Protein AF-L8JEQ3-F1 (afdb_monomer)

Solvent-accessible surface area (backbone atoms only — not comparable to full-atom values): 4705 Å² total; per-residue (Å²): 130,71,70,84,57,67,69,86,65,92,86,63,89,47,75,43,73,71,48,55,74,50,93,82,81,78,46,47,55,48,68,61,36,28,71,52,44,52,61,51,49,47,55,52,48,73,75,40,87,56,69,64,65,44,76,44,70,44,90,76,47,70,71,52,52,52,50,64,53,52,37,75,76,113

Sequence (74 aa):
MESFLDQTDEEGLYINFVSATDTYYGIPAPKGMADKMNPWLTSILAERNKASGILVLDYTTSSVADAIIAINLR

Structure (mmCIF, N/CA/C/O backbone):
data_AF-L8JEQ3-F1
#
_entry.id   AF-L8JEQ3-F1
#
loop_
_atom_site.group_PDB
_atom_site.id
_atom_site.type_symbol
_atom_site.label_atom_id
_atom_site.label_alt_id
_atom_site.label_comp_id
_atom_site.label_asym_id
_atom_site.label_entity_id
_atom_site.label_seq_id
_atom_site.pdbx_PDB_ins_code
_atom_site.Cartn_x
_atom_site.Cartn_y
_atom_site.Cartn_z
_atom_site.occupancy
_atom_site.B_iso_or_equiv
_atom_site.auth_seq_id
_atom_site.auth_comp_id
_atom_site.auth_asym_id
_atom_site.auth_atom_id
_atom_site.pdbx_PDB_model_num
ATOM 1 N N . MET A 1 1 ? -11.989 6.287 -8.168 1.00 51.03 1 MET A N 1
ATOM 2 C CA . MET A 1 1 ? -10.863 5.587 -7.514 1.00 51.03 1 MET A CA 1
ATOM 3 C C . MET A 1 1 ? -10.930 5.659 -5.988 1.00 51.03 1 MET A C 1
ATOM 5 O O . MET A 1 1 ? -10.182 4.939 -5.363 1.00 51.03 1 MET A O 1
ATOM 9 N N . GLU A 1 2 ? -11.826 6.445 -5.372 1.00 53.31 2 GLU A N 1
ATOM 10 C CA . GLU A 1 2 ? -11.955 6.524 -3.901 1.00 53.31 2 GLU A CA 1
ATOM 11 C C . GLU A 1 2 ? -12.738 5.375 -3.243 1.00 53.31 2 GLU A C 1
ATOM 13 O O . GLU A 1 2 ? -12.648 5.186 -2.034 1.00 53.31 2 GLU A O 1
ATOM 18 N N . SER A 1 3 ? -13.494 4.587 -4.017 1.00 60.53 3 SER A N 1
ATOM 19 C CA . SER A 1 3 ? -14.379 3.556 -3.458 1.00 60.53 3 SER A CA 1
ATOM 20 C C . SER A 1 3 ? -13.647 2.346 -2.869 1.00 60.53 3 SER A C 1
ATOM 22 O O . SER A 1 3 ? -14.258 1.584 -2.138 1.00 60.53 3 SER A O 1
ATOM 24 N N . PHE A 1 4 ? -12.359 2.141 -3.173 1.00 67.12 4 PHE A N 1
ATOM 25 C CA . PHE A 1 4 ? -11.619 0.958 -2.701 1.00 67.12 4 PHE A CA 1
ATOM 26 C C . PHE A 1 4 ? -11.246 1.019 -1.208 1.00 67.12 4 PHE A C 1
ATOM 28 O O . PHE A 1 4 ? -11.009 -0.011 -0.588 1.00 67.12 4 PHE A O 1
ATOM 35 N N . LEU A 1 5 ? -11.218 2.221 -0.621 1.00 70.31 5 LEU A N 1
ATOM 36 C CA . LEU A 1 5 ? -10.938 2.432 0.807 1.00 70.31 5 LEU A CA 1
ATOM 37 C C . LEU A 1 5 ? -12.192 2.781 1.606 1.00 70.31 5 LEU A C 1
ATOM 39 O O . LEU A 1 5 ? -12.086 3.160 2.769 1.00 70.31 5 LEU A O 1
ATOM 43 N N . ASP A 1 6 ? -13.373 2.739 0.990 1.00 71.12 6 ASP A N 1
ATOM 44 C CA . ASP A 1 6 ? -14.629 3.000 1.691 1.00 71.12 6 ASP A CA 1
ATOM 45 C C . ASP A 1 6 ? -15.209 1.684 2.209 1.00 71.12 6 ASP A C 1
ATOM 47 O O . ASP A 1 6 ? -16.154 1.121 1.666 1.00 71.12 6 ASP A O 1
ATOM 51 N N . GLN A 1 7 ? -14.541 1.154 3.231 1.00 71.62 7 GLN A N 1
ATOM 52 C CA . GLN A 1 7 ? -14.921 -0.07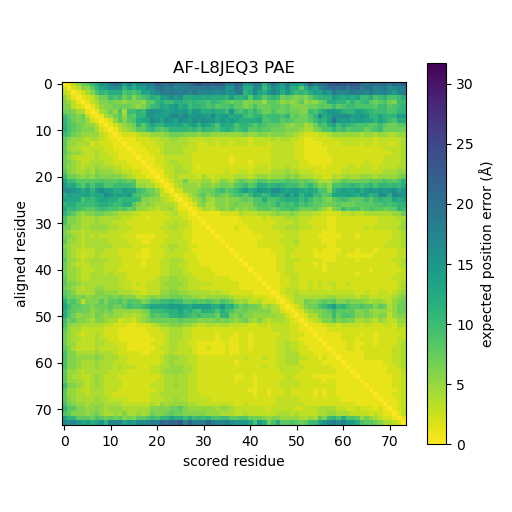4 3.919 1.00 71.62 7 GLN A CA 1
ATOM 53 C C . GLN A 1 7 ? -15.859 0.305 5.059 1.00 71.62 7 GLN A C 1
ATOM 55 O O . GLN A 1 7 ? -15.486 1.074 5.947 1.00 71.62 7 GLN A O 1
ATOM 60 N N . THR A 1 8 ? -17.101 -0.165 4.986 1.00 66.12 8 THR A N 1
ATOM 61 C CA . THR A 1 8 ? -18.170 0.245 5.909 1.00 66.12 8 THR A CA 1
ATOM 62 C C . THR A 1 8 ? -18.678 -0.879 6.798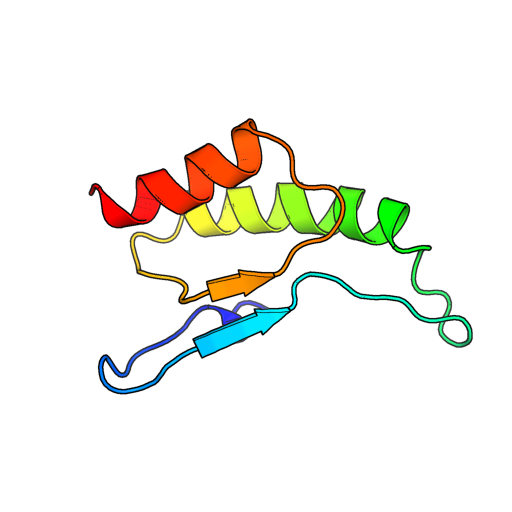 1.00 66.12 8 THR A C 1
ATOM 64 O O . THR A 1 8 ? -19.456 -0.591 7.703 1.00 66.12 8 THR A O 1
ATOM 67 N N . ASP A 1 9 ? -18.284 -2.132 6.546 1.00 72.06 9 ASP A N 1
ATOM 68 C CA . ASP A 1 9 ? -18.521 -3.225 7.490 1.00 72.06 9 ASP A CA 1
ATOM 69 C C . ASP A 1 9 ? -17.257 -3.504 8.317 1.00 72.06 9 ASP A C 1
ATOM 71 O O . ASP A 1 9 ? -16.133 -3.356 7.838 1.00 72.06 9 ASP A O 1
ATOM 75 N N . GLU A 1 10 ? -17.453 -3.849 9.588 1.00 75.25 10 GLU A N 1
ATOM 76 C CA . GLU A 1 10 ? -16.372 -4.210 10.518 1.00 75.25 10 GLU A CA 1
ATOM 77 C C . GLU A 1 10 ? -16.133 -5.730 10.563 1.00 75.25 10 GLU A C 1
ATOM 79 O O . GLU A 1 10 ? -15.217 -6.205 11.232 1.00 75.25 10 GLU A O 1
ATOM 84 N N . GLU A 1 11 ? -16.957 -6.507 9.855 1.00 83.38 11 GLU A N 1
ATOM 85 C CA . GLU A 1 11 ? -16.921 -7.975 9.857 1.00 83.38 11 GLU A CA 1
ATOM 86 C C . GLU A 1 11 ? -16.109 -8.548 8.681 1.00 83.38 11 GLU A C 1
ATOM 88 O O . GLU A 1 11 ? -15.744 -9.728 8.683 1.00 83.38 11 GLU A O 1
ATOM 93 N N . GLY A 1 12 ? -15.798 -7.724 7.680 1.00 83.50 12 GLY A N 1
ATOM 94 C CA . GLY A 1 12 ? -15.029 -8.090 6.503 1.00 83.50 12 GLY A CA 1
ATOM 95 C C . GLY A 1 12 ? -13.521 -7.940 6.691 1.00 83.50 12 GLY A C 1
ATOM 96 O O . GLY A 1 12 ? -13.015 -6.925 7.171 1.00 83.50 12 GLY A O 1
ATOM 97 N N . LEU A 1 13 ? -12.766 -8.938 6.219 1.00 87.38 13 LEU A N 1
ATOM 98 C CA . LEU A 1 13 ? -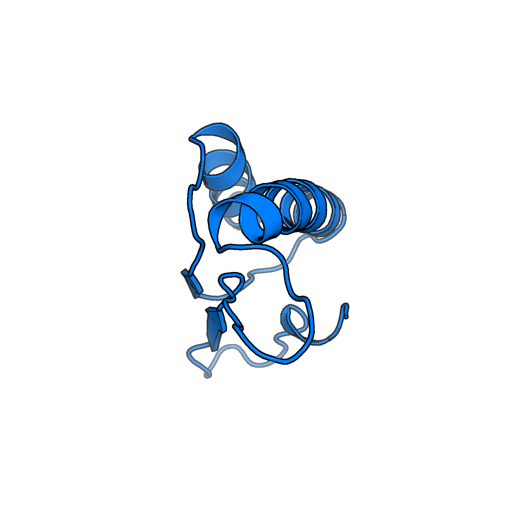11.334 -8.773 5.982 1.00 87.38 13 LEU A CA 1
ATOM 99 C C . LEU A 1 13 ? -11.114 -8.180 4.590 1.00 87.38 13 LEU A C 1
ATOM 101 O O . LEU A 1 13 ? -11.228 -8.875 3.579 1.00 87.38 13 LEU A O 1
ATOM 105 N N . TYR A 1 14 ? -10.732 -6.910 4.546 1.00 88.44 14 TYR A N 1
ATOM 106 C CA . TYR A 1 14 ? -10.424 -6.224 3.299 1.00 88.44 14 TYR A CA 1
ATOM 107 C C . TYR A 1 14 ? -8.930 -6.280 2.997 1.00 88.44 14 TYR A C 1
ATOM 109 O O . TYR A 1 14 ? -8.102 -5.852 3.803 1.00 88.44 14 TYR A O 1
ATOM 117 N N . ILE A 1 15 ? -8.590 -6.789 1.814 1.00 91.81 15 ILE A N 1
ATOM 118 C CA . ILE A 1 15 ? -7.220 -6.841 1.301 1.00 91.81 15 ILE A CA 1
ATOM 119 C C . ILE A 1 15 ? -7.179 -6.033 0.009 1.00 91.81 15 ILE A C 1
ATOM 121 O O . ILE A 1 15 ? -7.768 -6.425 -0.997 1.00 91.81 15 ILE A O 1
ATOM 125 N N . ASN A 1 16 ? -6.474 -4.907 0.037 1.00 90.94 16 ASN A N 1
ATOM 126 C CA . ASN A 1 16 ? -6.419 -3.961 -1.068 1.00 90.94 16 ASN A CA 1
ATOM 127 C C . ASN A 1 16 ? -5.032 -3.966 -1.693 1.00 90.94 16 ASN A C 1
ATOM 129 O O . ASN A 1 16 ? -4.049 -3.543 -1.082 1.00 90.94 16 ASN A O 1
ATOM 133 N N . PHE A 1 17 ? -4.973 -4.416 -2.940 1.00 92.69 17 PHE A N 1
ATOM 134 C CA . PHE A 1 17 ? -3.766 -4.357 -3.746 1.00 92.69 17 PHE A CA 1
ATOM 135 C C . PHE A 1 17 ? -3.662 -2.978 -4.389 1.00 92.69 17 PHE A C 1
ATOM 137 O O . PHE A 1 17 ? -4.466 -2.604 -5.240 1.00 92.69 17 PHE A O 1
ATOM 144 N N . VAL A 1 18 ? -2.670 -2.215 -3.942 1.00 91.94 18 VAL A N 1
ATOM 145 C CA . VAL A 1 18 ? -2.264 -0.939 -4.547 1.00 91.94 18 VAL A CA 1
ATOM 146 C C . VAL A 1 18 ? -1.164 -1.179 -5.588 1.00 91.94 18 VAL A C 1
ATOM 148 O O . VAL A 1 18 ? -0.954 -0.361 -6.485 1.00 91.94 18 VAL A O 1
ATOM 151 N N . SER A 1 19 ? -0.484 -2.323 -5.489 1.00 92.31 19 SER A N 1
ATOM 152 C CA . SER A 1 19 ? 0.419 -2.835 -6.511 1.00 92.31 19 SER A CA 1
ATOM 153 C C . SER A 1 19 ? -0.323 -3.151 -7.809 1.00 92.31 19 SER A C 1
ATOM 155 O O . SER A 1 19 ? -1.448 -3.653 -7.813 1.00 92.31 19 SER A O 1
ATOM 157 N N . ALA A 1 20 ? 0.327 -2.864 -8.934 1.00 89.56 20 ALA A N 1
ATOM 158 C CA . ALA A 1 20 ? -0.161 -3.257 -10.245 1.00 89.56 20 ALA A CA 1
ATOM 159 C C . ALA A 1 20 ? 0.997 -3.384 -11.233 1.00 89.56 20 ALA A C 1
ATOM 161 O O . ALA A 1 20 ? 1.990 -2.655 -11.178 1.00 89.56 20 ALA A O 1
ATOM 162 N N . THR A 1 21 ? 0.834 -4.302 -12.177 1.00 88.62 21 THR A N 1
ATOM 163 C CA . THR A 1 21 ? 1.728 -4.467 -13.314 1.00 88.62 21 THR A CA 1
ATOM 164 C C . THR A 1 21 ? 0.910 -4.851 -14.526 1.00 88.62 21 THR A C 1
ATOM 166 O O . THR A 1 21 ? -0.069 -5.586 -14.404 1.00 88.62 21 THR A O 1
ATOM 169 N N . ASP A 1 22 ? 1.310 -4.362 -15.690 1.00 83.00 22 ASP A N 1
ATOM 170 C CA . ASP A 1 22 ? 0.745 -4.820 -16.942 1.00 83.00 22 ASP A CA 1
ATOM 171 C C . ASP A 1 22 ? 1.747 -4.608 -18.084 1.00 83.00 22 ASP A C 1
ATOM 173 O O . ASP A 1 22 ? 2.573 -3.696 -18.046 1.00 83.00 22 ASP A O 1
ATOM 177 N N . THR A 1 23 ? 1.701 -5.490 -19.080 1.00 79.38 23 THR A N 1
ATOM 178 C CA . THR A 1 23 ? 2.629 -5.492 -20.223 1.00 79.38 23 THR A CA 1
ATOM 179 C C . THR A 1 23 ? 1.974 -5.073 -21.543 1.00 79.38 23 THR A C 1
ATOM 181 O O . THR A 1 23 ? 2.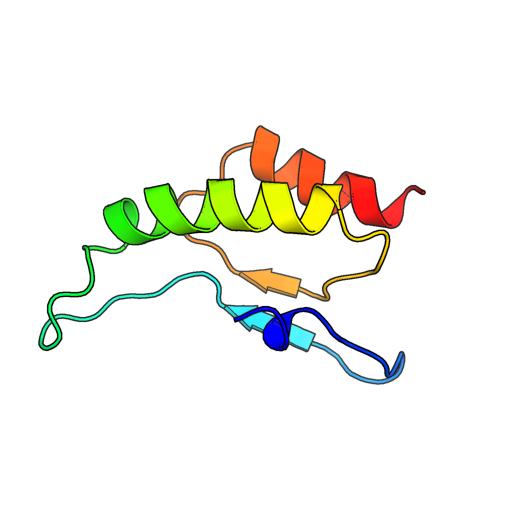681 -4.901 -22.532 1.00 79.38 23 THR A O 1
ATOM 184 N N . TYR A 1 24 ? 0.655 -4.871 -21.573 1.00 77.62 24 TYR A N 1
ATOM 185 C CA . TYR A 1 24 ? -0.152 -4.692 -22.787 1.00 77.62 24 TYR A CA 1
ATOM 186 C C . TYR A 1 24 ? -0.868 -3.335 -22.882 1.00 77.62 24 TYR A C 1
ATOM 188 O O . TYR A 1 24 ? -1.032 -2.801 -23.975 1.00 77.62 24 TYR A O 1
ATOM 196 N N . TYR A 1 25 ? -1.265 -2.744 -21.761 1.00 78.25 25 TYR A N 1
ATOM 197 C CA . TYR A 1 25 ? -2.086 -1.537 -21.654 1.00 78.25 25 TYR A CA 1
ATOM 198 C C . TYR A 1 25 ? -1.273 -0.278 -21.328 1.00 78.25 25 TYR A C 1
ATOM 200 O O . TYR A 1 25 ? -1.837 0.751 -20.959 1.00 78.25 25 TYR A O 1
ATOM 208 N N . GLY A 1 26 ? 0.057 -0.337 -21.450 1.00 78.56 26 GLY A N 1
ATOM 209 C CA . GLY A 1 26 ? 0.930 0.811 -21.191 1.00 78.56 26 GLY A CA 1
ATOM 210 C C . GLY A 1 26 ? 0.932 1.268 -19.728 1.00 78.56 26 GLY A C 1
ATOM 211 O O . GLY A 1 26 ? 1.273 2.419 -19.444 1.00 78.56 26 GLY A O 1
ATOM 212 N N . ILE A 1 27 ? 0.556 0.388 -18.793 1.00 79.12 27 ILE A N 1
ATOM 213 C CA . ILE A 1 27 ? 0.735 0.651 -17.364 1.00 79.12 27 ILE A CA 1
ATOM 214 C C . ILE A 1 27 ? 2.244 0.690 -17.091 1.00 79.12 27 ILE A C 1
ATOM 216 O O . ILE A 1 27 ? 2.981 -0.154 -17.607 1.00 79.12 27 ILE A O 1
ATOM 220 N N . PRO A 1 28 ? 2.738 1.668 -16.311 1.00 83.50 28 PRO A N 1
ATOM 221 C CA . PRO A 1 28 ? 4.138 1.688 -15.922 1.00 83.50 28 PRO A CA 1
ATOM 222 C C . PRO A 1 28 ? 4.568 0.360 -15.289 1.00 83.50 28 PRO A C 1
ATOM 224 O O . PRO A 1 28 ? 3.775 -0.317 -14.635 1.00 83.50 28 PRO A O 1
ATOM 227 N N . ALA A 1 29 ? 5.856 0.031 -15.418 1.00 91.12 29 ALA A N 1
ATOM 228 C CA . ALA A 1 29 ? 6.458 -1.052 -14.644 1.00 91.12 29 ALA A CA 1
ATOM 229 C C . ALA A 1 29 ? 6.146 -0.882 -13.139 1.00 91.12 29 ALA A C 1
ATOM 231 O O . ALA A 1 29 ? 5.960 0.260 -12.704 1.00 91.12 29 ALA A O 1
ATOM 232 N N . PRO A 1 30 ? 6.157 -1.958 -12.326 1.00 94.12 30 PRO A N 1
ATOM 233 C CA . PRO A 1 30 ? 5.731 -1.917 -10.921 1.00 94.12 30 PRO A CA 1
ATOM 234 C C . PRO A 1 30 ? 6.291 -0.731 -10.126 1.00 94.12 30 PRO A C 1
ATOM 236 O O . PRO A 1 30 ? 5.559 -0.026 -9.438 1.00 94.12 30 PRO A O 1
ATOM 239 N N . LYS A 1 31 ? 7.581 -0.416 -10.310 1.00 93.75 31 LYS A N 1
ATOM 240 C CA . LYS A 1 31 ? 8.219 0.750 -9.685 1.00 93.75 31 LYS A CA 1
ATOM 241 C C . LYS A 1 31 ? 7.587 2.084 -10.099 1.00 93.75 31 LYS A C 1
ATOM 243 O O . LYS A 1 31 ? 7.328 2.924 -9.247 1.00 93.75 31 LYS A O 1
ATOM 248 N N . GLY A 1 32 ? 7.322 2.274 -11.389 1.00 92.56 32 GLY A N 1
ATOM 249 C CA . GLY A 1 32 ? 6.683 3.485 -11.906 1.00 92.56 32 GLY A CA 1
ATOM 250 C C . GLY A 1 32 ? 5.217 3.615 -11.488 1.00 92.56 32 GLY A C 1
ATOM 251 O O . GLY A 1 32 ? 4.713 4.733 -11.395 1.00 92.56 32 GLY A O 1
ATOM 252 N N . MET A 1 33 ? 4.537 2.497 -11.216 1.00 93.19 33 MET A N 1
ATOM 253 C CA . MET A 1 33 ? 3.205 2.518 -10.619 1.00 93.19 33 MET A CA 1
ATOM 254 C C . MET A 1 33 ? 3.282 2.878 -9.132 1.00 93.19 33 MET A C 1
ATOM 256 O O . MET A 1 33 ? 2.586 3.792 -8.700 1.00 93.19 33 MET A O 1
ATOM 260 N N . ALA A 1 34 ? 4.187 2.257 -8.370 1.00 94.94 34 ALA A N 1
ATOM 261 C CA . ALA A 1 34 ? 4.428 2.578 -6.962 1.00 94.94 34 ALA A CA 1
ATOM 262 C C . ALA A 1 34 ? 4.771 4.063 -6.747 1.00 94.94 34 ALA A C 1
ATOM 264 O O . ALA A 1 34 ? 4.223 4.701 -5.849 1.00 94.94 34 ALA A O 1
ATOM 265 N N . ASP A 1 35 ? 5.597 4.641 -7.623 1.00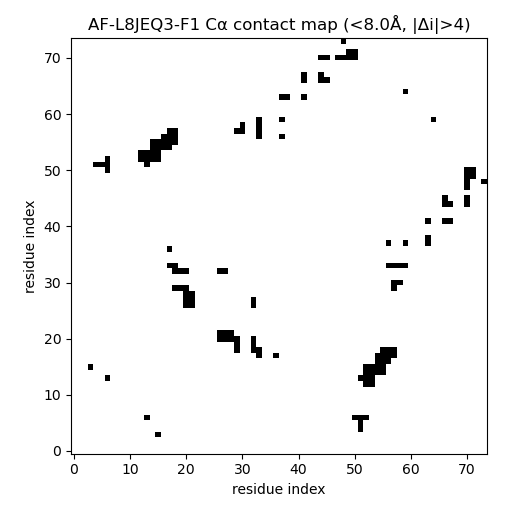 94.44 35 ASP A N 1
ATOM 266 C CA . ASP A 1 35 ? 5.974 6.060 -7.578 1.00 94.44 35 ASP A CA 1
ATOM 267 C C . ASP A 1 35 ? 4.786 7.015 -7.760 1.00 94.44 35 ASP A C 1
ATOM 269 O O . ASP A 1 35 ? 4.846 8.162 -7.320 1.00 94.44 35 ASP A O 1
ATOM 273 N N . LYS A 1 36 ? 3.694 6.551 -8.376 1.00 91.88 36 LYS A N 1
ATOM 274 C CA . LYS A 1 36 ? 2.442 7.310 -8.504 1.00 91.88 36 LYS A CA 1
ATOM 275 C C . LYS A 1 36 ? 1.464 6.998 -7.376 1.00 91.88 36 LYS A C 1
ATOM 277 O O . LYS A 1 36 ? 0.859 7.909 -6.814 1.00 91.88 36 LYS A O 1
ATOM 282 N N . MET A 1 37 ? 1.300 5.719 -7.058 1.00 93.94 37 MET A N 1
ATOM 283 C CA . MET A 1 37 ? 0.245 5.251 -6.166 1.00 93.94 37 MET A CA 1
ATOM 284 C C . MET A 1 37 ? 0.563 5.488 -4.695 1.00 93.94 37 MET A C 1
ATOM 286 O O . MET A 1 37 ? -0.340 5.862 -3.953 1.00 93.94 37 MET A O 1
ATOM 290 N N . ASN A 1 38 ? 1.818 5.336 -4.266 1.00 95.19 38 ASN A N 1
ATOM 291 C CA . ASN A 1 38 ? 2.183 5.509 -2.858 1.00 95.19 38 ASN A CA 1
ATOM 292 C C . ASN A 1 38 ? 1.980 6.964 -2.381 1.00 95.19 38 ASN A C 1
ATOM 294 O O . ASN A 1 38 ? 1.357 7.153 -1.336 1.00 95.19 38 ASN A O 1
ATOM 298 N N . PRO A 1 39 ? 2.406 8.011 -3.126 1.00 94.88 39 PRO A N 1
ATOM 299 C CA . PRO A 1 39 ? 2.099 9.394 -2.752 1.00 94.88 39 PRO A CA 1
ATOM 300 C C . PRO A 1 39 ? 0.598 9.702 -2.759 1.00 94.88 39 PRO A C 1
ATOM 302 O O . PRO A 1 39 ? 0.100 10.365 -1.849 1.00 94.88 39 PRO A O 1
ATOM 305 N N . TRP A 1 40 ? -0.128 9.204 -3.764 1.00 91.94 40 TRP A N 1
ATOM 306 C CA . TRP A 1 40 ? -1.577 9.385 -3.862 1.00 91.94 40 TRP A CA 1
ATOM 307 C C . TRP A 1 40 ? -2.318 8.752 -2.678 1.00 91.94 40 TRP A C 1
ATOM 309 O O . TRP A 1 40 ? -3.162 9.400 -2.062 1.00 91.94 40 TRP A O 1
ATOM 319 N N . LEU A 1 41 ? -1.958 7.519 -2.316 1.00 92.06 41 LEU A N 1
ATOM 320 C CA . LEU A 1 41 ? -2.517 6.814 -1.168 1.00 92.06 41 LEU A CA 1
ATOM 321 C C . LEU A 1 41 ? -2.297 7.605 0.123 1.00 92.06 41 LEU A C 1
ATOM 323 O O . LEU A 1 41 ? -3.251 7.837 0.856 1.00 92.06 41 LEU A O 1
ATOM 327 N N . THR A 1 42 ? -1.071 8.067 0.383 1.00 91.44 42 THR A N 1
ATOM 328 C CA . THR A 1 42 ? -0.763 8.868 1.578 1.00 91.44 42 THR A CA 1
ATOM 329 C C . THR A 1 42 ? -1.609 10.140 1.651 1.00 91.44 42 THR A C 1
ATOM 331 O O . THR A 1 42 ? -2.078 10.487 2.733 1.00 91.44 42 THR A O 1
ATOM 334 N N . SER A 1 43 ? -1.853 10.810 0.518 1.00 90.38 43 SER A N 1
ATOM 335 C CA . SER A 1 43 ? -2.750 11.975 0.461 1.00 90.38 43 SER A CA 1
ATOM 336 C C . SER A 1 43 ? -4.167 11.615 0.905 1.00 90.38 43 SER A C 1
ATOM 338 O O . SER A 1 43 ? -4.735 12.286 1.761 1.00 90.38 43 SER A O 1
ATOM 340 N N . ILE A 1 44 ? -4.719 10.517 0.385 1.00 88.25 44 ILE A N 1
ATOM 341 C CA . ILE A 1 44 ? -6.069 10.066 0.743 1.00 88.25 44 ILE A CA 1
ATOM 342 C C . ILE A 1 44 ? -6.152 9.645 2.211 1.00 88.25 44 ILE A C 1
ATOM 344 O O . ILE A 1 44 ? -7.126 9.966 2.884 1.00 88.25 44 ILE A O 1
ATOM 348 N N . LEU A 1 45 ? -5.141 8.947 2.729 1.00 87.38 45 LEU A N 1
ATOM 349 C CA . LEU A 1 45 ? -5.094 8.538 4.135 1.00 87.38 45 LEU A CA 1
ATOM 350 C C . LEU A 1 45 ? -4.954 9.729 5.088 1.00 87.38 45 LEU A C 1
ATOM 352 O O . LEU A 1 45 ? -5.409 9.656 6.222 1.00 87.38 45 LEU A O 1
ATOM 356 N N . ALA A 1 46 ? -4.350 10.836 4.652 1.00 84.50 46 ALA A N 1
ATOM 357 C CA . ALA A 1 46 ? -4.296 12.056 5.453 1.00 84.50 46 ALA A CA 1
ATOM 358 C C . ALA A 1 46 ? -5.667 12.748 5.557 1.00 84.50 46 ALA A C 1
ATOM 360 O O . ALA A 1 46 ? -5.977 13.339 6.593 1.00 84.50 46 ALA A O 1
ATOM 361 N N . GLU A 1 47 ? -6.479 12.664 4.501 1.00 83.12 47 GLU A N 1
ATOM 362 C CA . GLU A 1 47 ? -7.838 13.216 4.444 1.00 83.12 47 GLU A CA 1
ATOM 363 C C . GLU A 1 47 ? -8.871 12.303 5.124 1.00 83.12 47 GLU A C 1
ATOM 365 O O . GLU A 1 47 ? -9.869 12.776 5.670 1.00 83.12 47 GLU A O 1
ATOM 370 N N . ARG A 1 48 ? -8.635 10.988 5.114 1.00 74.44 48 ARG A N 1
ATOM 371 C CA . ARG A 1 48 ? -9.528 9.980 5.692 1.00 74.44 48 ARG A CA 1
ATOM 372 C C . ARG A 1 48 ? -9.114 9.612 7.116 1.00 74.44 48 ARG A C 1
ATOM 374 O O . ARG A 1 48 ? -8.017 9.132 7.349 1.00 74.44 48 ARG A O 1
ATOM 381 N N . ASN A 1 49 ? -10.043 9.719 8.066 1.00 70.25 49 ASN A N 1
ATOM 382 C CA . ASN A 1 49 ? -9.867 9.196 9.429 1.00 70.25 49 ASN A CA 1
ATOM 383 C C . ASN A 1 49 ? -10.605 7.859 9.612 1.00 70.25 49 ASN A C 1
ATOM 385 O O . ASN A 1 49 ? -11.529 7.764 10.420 1.00 70.25 49 ASN A O 1
ATOM 389 N N . LYS A 1 50 ? -10.281 6.859 8.784 1.00 76.12 50 LYS A N 1
ATOM 390 C CA . LYS A 1 50 ? -10.921 5.533 8.803 1.00 76.12 50 LYS A CA 1
ATOM 391 C C . LYS A 1 50 ? -9.914 4.418 8.526 1.00 76.12 50 LYS A C 1
ATOM 393 O O . LYS A 1 50 ? -8.966 4.609 7.763 1.00 76.12 50 LYS A O 1
ATOM 398 N N . ALA A 1 51 ? -10.172 3.245 9.102 1.00 76.56 51 ALA A N 1
ATOM 399 C CA . ALA A 1 51 ? -9.421 2.027 8.822 1.00 76.56 51 ALA A CA 1
ATOM 400 C C . ALA A 1 51 ? -9.500 1.654 7.329 1.00 76.56 51 ALA A C 1
ATOM 402 O O . ALA A 1 51 ? -10.510 1.881 6.668 1.00 76.56 51 ALA A O 1
ATOM 403 N N . SER A 1 52 ? -8.406 1.103 6.796 1.00 81.06 52 SER A N 1
ATOM 404 C CA . SER A 1 52 ? -8.226 0.823 5.359 1.00 81.06 52 SER A CA 1
ATOM 405 C C . SER A 1 52 ? -8.043 -0.669 5.037 1.00 81.06 52 SER A C 1
ATOM 407 O O . SER A 1 52 ? -7.723 -1.030 3.900 1.00 81.06 52 SER A O 1
ATOM 409 N N . GLY A 1 53 ? -8.230 -1.543 6.028 1.00 87.81 53 GLY A N 1
ATOM 410 C CA . GLY A 1 53 ? -7.923 -2.967 5.917 1.00 87.81 53 GLY A CA 1
ATOM 411 C C . GLY A 1 53 ? -6.423 -3.224 5.742 1.00 87.81 53 GLY A C 1
ATOM 412 O O . GLY A 1 53 ? -5.581 -2.442 6.188 1.00 87.81 53 GLY A O 1
ATOM 413 N N . ILE A 1 54 ? -6.079 -4.328 5.079 1.00 91.06 54 ILE A N 1
ATOM 414 C CA . ILE A 1 54 ? -4.699 -4.664 4.716 1.00 91.06 54 ILE A CA 1
ATOM 415 C C . ILE A 1 54 ? -4.365 -4.000 3.381 1.00 91.06 54 ILE A C 1
ATOM 417 O O . ILE A 1 54 ? -5.023 -4.249 2.371 1.00 91.06 54 ILE A O 1
ATOM 421 N N . LEU A 1 55 ? -3.308 -3.190 3.363 1.00 92.81 55 LEU A N 1
ATOM 422 C CA . LEU A 1 55 ? -2.787 -2.555 2.154 1.00 92.81 55 LEU A CA 1
ATOM 423 C C . LEU A 1 55 ? -1.558 -3.326 1.659 1.00 92.81 55 LEU A C 1
ATOM 425 O O . LEU A 1 55 ?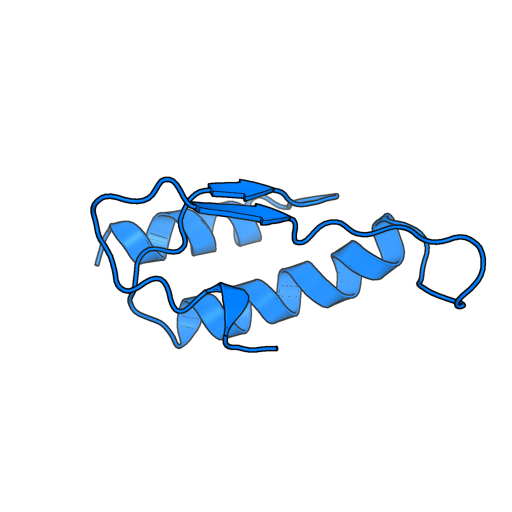 -0.565 -3.445 2.377 1.00 92.81 55 LEU A O 1
ATOM 429 N N . VAL A 1 56 ? -1.622 -3.844 0.433 1.00 95.50 56 VAL A N 1
ATOM 430 C CA . VAL A 1 56 ? -0.521 -4.557 -0.227 1.00 95.50 56 VAL A CA 1
ATOM 431 C C . VAL A 1 56 ? 0.078 -3.643 -1.290 1.00 95.50 56 VAL A C 1
ATOM 433 O O . VAL A 1 56 ? -0.592 -3.287 -2.262 1.00 95.50 56 VAL A O 1
ATOM 436 N N . LEU A 1 57 ? 1.331 -3.235 -1.087 1.00 96.06 57 LEU A N 1
ATOM 437 C CA . LEU A 1 57 ? 1.999 -2.213 -1.893 1.00 96.06 57 LEU A CA 1
ATOM 438 C C . LEU A 1 57 ? 3.319 -2.721 -2.474 1.00 96.06 57 LEU A C 1
ATOM 440 O O . LEU A 1 57 ? 4.017 -3.519 -1.849 1.00 96.06 57 LEU A O 1
ATOM 444 N N . ASP A 1 58 ? 3.703 -2.150 -3.613 1.00 97.38 58 ASP A N 1
ATOM 445 C CA . ASP A 1 58 ? 5.051 -2.275 -4.160 1.00 97.38 58 ASP A CA 1
ATOM 446 C C . ASP A 1 58 ? 5.938 -1.117 -3.680 1.00 97.38 58 ASP A C 1
ATOM 448 O O . ASP A 1 58 ? 5.493 0.028 -3.570 1.00 97.38 58 ASP A O 1
ATOM 452 N N . TYR A 1 59 ? 7.222 -1.406 -3.436 1.00 97.00 59 TYR A N 1
ATOM 453 C CA . TYR A 1 59 ? 8.262 -0.413 -3.116 1.00 97.00 59 TYR A CA 1
ATOM 454 C C . TYR A 1 59 ? 7.870 0.606 -2.025 1.00 97.00 59 TYR A C 1
ATOM 456 O O . TYR A 1 59 ? 8.186 1.793 -2.128 1.00 97.00 59 TYR A O 1
ATOM 464 N N . THR A 1 60 ? 7.183 0.148 -0.976 1.00 96.44 60 THR A N 1
ATOM 465 C CA . THR A 1 60 ? 6.834 0.982 0.183 1.00 96.44 60 THR A CA 1
ATOM 466 C C . THR A 1 60 ? 8.070 1.608 0.826 1.00 96.44 60 THR A C 1
ATOM 468 O O . THR A 1 60 ? 9.113 0.969 0.975 1.00 96.44 60 THR A O 1
ATOM 471 N N . THR A 1 61 ? 7.922 2.856 1.265 1.00 96.12 61 THR A N 1
ATOM 472 C CA . THR A 1 61 ? 8.884 3.554 2.122 1.00 96.12 61 THR A CA 1
ATOM 473 C C . THR A 1 61 ? 8.385 3.582 3.564 1.00 96.12 61 THR A C 1
ATOM 475 O O . THR A 1 61 ? 7.182 3.490 3.813 1.00 96.12 61 THR A O 1
ATOM 478 N N . SER A 1 62 ? 9.290 3.788 4.525 1.00 96.81 62 SER A N 1
ATOM 479 C CA . SER A 1 62 ? 8.911 3.944 5.937 1.00 96.81 62 SER A CA 1
ATOM 480 C C . SER A 1 62 ? 7.868 5.047 6.137 1.00 96.81 62 SER A C 1
ATOM 482 O O . SER A 1 62 ? 6.885 4.824 6.822 1.00 96.81 62 SER A O 1
ATOM 484 N N . SER A 1 63 ? 7.994 6.177 5.431 1.00 95.00 63 SER A N 1
ATOM 485 C CA . SER A 1 63 ? 7.024 7.278 5.515 1.00 95.00 63 SER A CA 1
ATOM 486 C C . SER A 1 63 ? 5.601 6.902 5.084 1.00 95.00 63 SER A C 1
ATOM 488 O O . SER A 1 63 ? 4.637 7.405 5.655 1.00 95.00 63 SER A O 1
ATOM 490 N N . V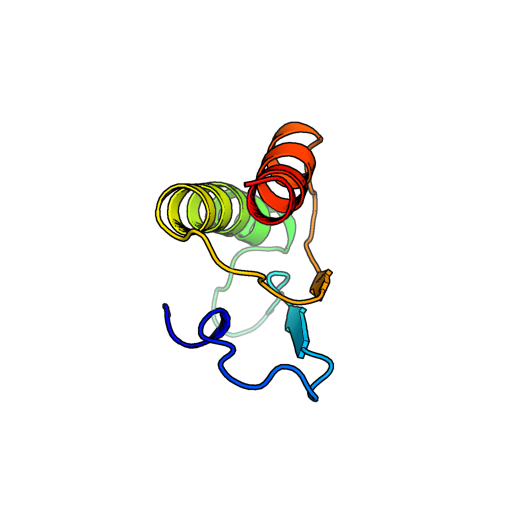AL A 1 64 ? 5.449 6.022 4.088 1.00 94.38 64 VAL A N 1
ATOM 491 C CA . VAL A 1 64 ? 4.133 5.525 3.649 1.00 94.38 64 VAL A CA 1
ATOM 492 C C . VAL A 1 64 ? 3.566 4.565 4.693 1.00 94.38 64 VAL A C 1
ATOM 494 O O . VAL A 1 64 ? 2.391 4.659 5.037 1.00 94.38 64 VAL A O 1
ATOM 497 N N . ALA A 1 65 ? 4.402 3.678 5.241 1.00 93.81 65 ALA A N 1
ATOM 498 C CA . ALA A 1 65 ? 3.994 2.777 6.316 1.00 93.81 65 ALA A CA 1
ATOM 499 C C . ALA A 1 65 ? 3.554 3.548 7.573 1.00 93.81 65 ALA A C 1
ATOM 501 O O . ALA A 1 65 ? 2.502 3.249 8.135 1.00 93.81 65 ALA A O 1
ATOM 502 N N . ASP A 1 66 ? 4.299 4.583 7.965 1.00 92.88 66 ASP A N 1
ATOM 503 C CA . ASP A 1 66 ? 3.974 5.431 9.114 1.00 92.88 66 ASP A CA 1
ATOM 504 C C . ASP A 1 66 ? 2.621 6.132 8.930 1.00 92.88 66 ASP A C 1
ATOM 506 O O . ASP A 1 66 ? 1.817 6.178 9.861 1.00 92.88 66 ASP A O 1
ATOM 510 N N . ALA A 1 67 ? 2.325 6.621 7.719 1.00 91.12 67 ALA A N 1
ATOM 511 C CA . ALA A 1 67 ? 1.030 7.222 7.405 1.00 91.12 67 ALA A CA 1
ATOM 512 C C . ALA A 1 67 ? -0.125 6.216 7.541 1.00 91.12 67 ALA A C 1
ATOM 514 O O . ALA A 1 67 ? -1.152 6.546 8.131 1.00 91.12 67 ALA A O 1
ATOM 515 N N . ILE A 1 68 ? 0.055 4.983 7.055 1.00 90.88 68 ILE A N 1
ATOM 516 C CA . ILE A 1 68 ? -0.933 3.896 7.175 1.00 90.88 68 ILE A CA 1
ATOM 517 C C . ILE A 1 68 ? -1.162 3.507 8.636 1.00 90.88 68 ILE A C 1
ATOM 519 O O . ILE A 1 68 ? -2.287 3.221 9.032 1.00 90.88 68 ILE A O 1
ATOM 523 N N . ILE A 1 69 ? -0.119 3.485 9.461 1.00 90.12 69 ILE A N 1
ATOM 524 C CA . ILE A 1 69 ? -0.256 3.163 10.885 1.00 90.12 69 ILE A CA 1
ATOM 525 C C . ILE A 1 69 ? -0.980 4.302 11.614 1.00 90.12 69 ILE A C 1
ATOM 527 O O . ILE A 1 69 ? -1.877 4.047 12.417 1.00 90.12 69 ILE A O 1
ATOM 531 N N . ALA A 1 70 ? -0.643 5.555 11.298 1.00 88.69 70 ALA A N 1
ATOM 532 C CA . ALA A 1 70 ? -1.164 6.734 11.982 1.00 88.69 70 ALA A CA 1
ATOM 533 C C . ALA A 1 70 ? -2.691 6.891 11.897 1.00 88.69 70 ALA A C 1
ATOM 535 O O . ALA A 1 70 ? -3.276 7.436 12.832 1.00 88.69 70 ALA A O 1
ATOM 536 N N . ILE A 1 71 ? -3.351 6.405 10.837 1.00 86.31 71 ILE A N 1
ATOM 537 C CA . ILE A 1 71 ? -4.822 6.480 10.720 1.00 86.31 71 ILE A CA 1
ATOM 538 C C . ILE A 1 71 ? -5.554 5.636 11.774 1.00 86.31 71 ILE A C 1
ATOM 540 O O . ILE A 1 71 ? -6.710 5.912 12.060 1.00 86.31 71 ILE A O 1
ATOM 544 N N . ASN A 1 72 ? -4.902 4.612 12.340 1.00 81.88 72 ASN A N 1
ATOM 545 C CA . ASN A 1 72 ? -5.506 3.713 13.332 1.00 81.88 72 ASN A CA 1
ATOM 546 C C . ASN A 1 72 ? -5.250 4.163 14.780 1.00 81.88 72 ASN A C 1
ATOM 548 O O . ASN A 1 72 ? -5.742 3.539 15.715 1.00 81.88 72 ASN A O 1
ATOM 552 N N . LEU A 1 73 ? -4.436 5.203 14.976 1.00 77.12 73 LEU A N 1
ATOM 553 C CA . LEU A 1 73 ? -4.065 5.724 16.297 1.00 77.12 73 LEU A CA 1
ATOM 554 C C . LEU A 1 73 ? -4.851 6.986 16.686 1.00 77.12 73 LEU A C 1
ATOM 556 O O . LEU A 1 73 ? -4.593 7.554 17.747 1.00 77.12 73 LEU A O 1
ATOM 560 N N . ARG A 1 74 ? -5.748 7.450 15.813 1.00 61.06 74 ARG A N 1
ATOM 561 C CA . ARG A 1 74 ? -6.572 8.653 15.979 1.00 61.06 74 ARG A CA 1
ATOM 562 C C . ARG A 1 74 ? -7.998 8.274 16.335 1.00 61.06 74 ARG A C 1
ATOM 564 O O . ARG A 1 74 ? -8.564 8.971 17.201 1.00 61.06 74 ARG A O 1
#

pLDDT: mean 85.22, std 10.67, range [51.03, 97.38]

Nearest PDB structures 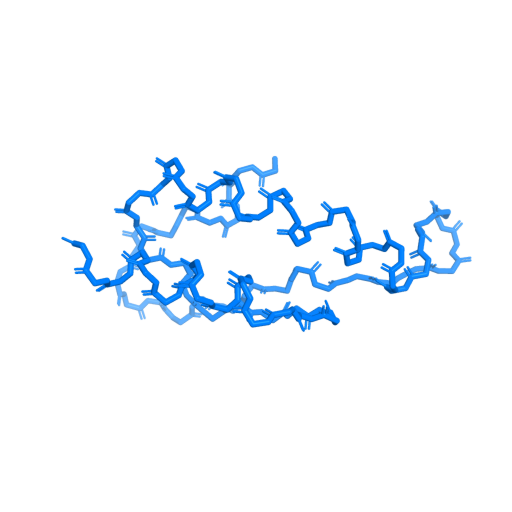(foldseek):
  4i9t-assembly1_A  TM=7.348E-01  e=4.608E-02  Staphylococcus aureus subsp. aureus str. Newman
  4s3g-assembly1_A  TM=7.413E-01  e=7.372E-02  Staphylococcus aureus subsp. aureus str. Newman
  4f2b-assembly2_B  TM=7.261E-01  e=7.372E-02  Staphylococcus aureus subsp. aureus str. Newman
  9frv-assembly1_C  TM=3.866E-01  e=3.616E+00  Homo sapiens

Organism: NCBI:txid1056511

InterPro domains:
  IPR017946 PLC-like phosphodiesterase, TIM beta/alpha-barrel domain superfamily [G3DSA:3.20.20.190] (1-74)
  IPR017946 PLC-like phosphodiesterase, TIM beta/alpha-barrel domain superfamily [SSF51695] (9-73)

Foldseek 3Di:
DPVLQPDDDPPDQREDEQFDDDDPPPDDHRVVSLVVSLVVVLVVLVVDLDQRHHYHHDPDDPVSVVSNVVSVVD

Mean predicted aligned error: 4.98 Å

Secondary structure (DSSP, 8-state):
-GGGG----SS---EEE-----SSS-PPPHHHHHHHHHHHHHHHHHH--S---EEE-SS--HHHHHHHHHTT--

Radius of gyration: 12.89 Å; Cα contacts (8 Å, |Δi|>4): 74; chains: 1; bound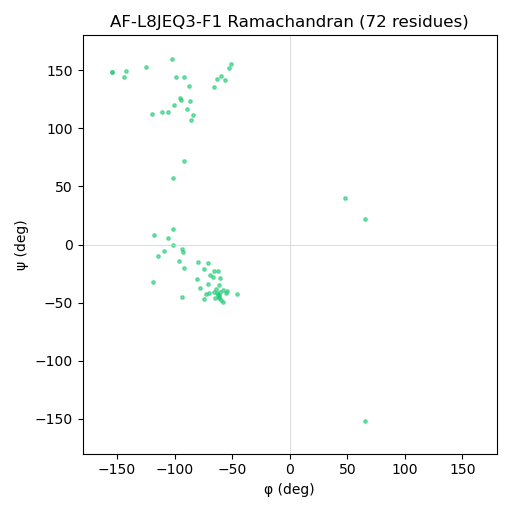ing box: 27×22×39 Å